Protein AF-A0A2D4MS78-F1 (afdb_monomer_lite)

InterPro domains:
  IPR019140 Mini-chromosome maintenance complex-binding protein [PF09739] (8-164)
  IPR019140 Mini-chromosome maintenance complex-binding protein [PTHR13489] (7-164)

Foldseek 3Di:
DVVVVVVVVVVVVVVVVVVVQLVVQCVLVVNPSVVSVLVVLQLPFDQPDDDPQFGPRHDDDDDPPDPLDPVSLVSVVVVVVVSFPAEDEDEPALCCLQPFFAAWEQDPVVRDIDHGPVPDDPPYHYHYHCSNYDDDDRDPSSVVNVVQVVCCVGRVDGDYHHPD

Sequence (164 aa):
MLSVLVVSSFMSELSPIRAELLGFLSHAFLGDSLAAEYVILHLISTVYARRDVLPLGKFTLNLSGCPRNSVFTEHVYRIIQQLVPASYRLQMTIENMNSLKFNPHKDYTANRLVSGILQLANSTSFVIDETLLEQGQLDTKGVHNVKALGHLITWQKVDYDFSY

Radius of gyration: 19.47 Å; chains: 1; bounding box: 50×43×52 Å

Structure (mmCIF, N/CA/C/O backbone):
data_AF-A0A2D4MS78-F1
#
_entry.id   AF-A0A2D4MS78-F1
#
loop_
_atom_site.group_PDB
_atom_site.id
_atom_site.type_symbol
_atom_site.label_atom_id
_atom_site.label_alt_id
_atom_site.label_comp_id
_atom_site.label_asym_id
_atom_site.label_entity_id
_atom_site.label_seq_id
_atom_site.pdbx_PDB_ins_code
_atom_site.Cartn_x
_atom_site.Cartn_y
_atom_site.Cartn_z
_atom_site.occupancy
_atom_site.B_iso_or_equiv
_atom_site.auth_seq_id
_atom_site.auth_comp_id
_atom_site.auth_asym_id
_atom_site.auth_atom_id
_atom_site.pdbx_PDB_model_num
ATOM 1 N N . MET A 1 1 ? -30.283 25.461 17.738 1.00 49.69 1 MET A N 1
ATOM 2 C CA . MET A 1 1 ? -30.806 24.556 18.789 1.00 49.69 1 MET A CA 1
ATOM 3 C C . MET A 1 1 ? -31.042 23.148 18.247 1.00 49.69 1 MET A C 1
ATOM 5 O O . MET A 1 1 ? -30.451 22.228 18.790 1.00 49.69 1 MET A O 1
ATOM 9 N N . LEU A 1 2 ? -31.774 22.977 17.132 1.00 53.16 2 LEU A N 1
ATOM 10 C CA . LEU A 1 2 ? -31.916 21.675 16.448 1.00 53.16 2 LEU A CA 1
ATOM 11 C C . LEU A 1 2 ? -30.565 21.047 16.036 1.00 53.16 2 LEU A C 1
ATOM 13 O O . LEU A 1 2 ? -30.352 19.862 16.243 1.00 53.16 2 LEU A O 1
ATOM 17 N N . SER A 1 3 ? -29.622 21.848 15.526 1.00 60.12 3 SER A N 1
ATOM 18 C CA . SER A 1 3 ? -28.287 21.376 15.119 1.00 60.12 3 SER A CA 1
ATOM 19 C C . SER A 1 3 ? -27.427 20.863 16.279 1.00 60.12 3 SER A C 1
ATOM 21 O O . SER A 1 3 ? -26.661 19.926 16.105 1.00 60.12 3 SER A O 1
ATOM 23 N N . VAL A 1 4 ? -27.566 21.449 17.471 1.00 63.03 4 VAL A N 1
ATOM 24 C CA . VAL A 1 4 ? -26.777 21.073 18.655 1.00 63.03 4 VAL A CA 1
ATOM 25 C C . VAL A 1 4 ? -27.285 19.758 19.243 1.00 63.03 4 VAL A C 1
ATOM 27 O O . VAL A 1 4 ? -26.481 18.910 19.613 1.00 63.03 4 VAL A O 1
ATOM 30 N N . LEU A 1 5 ? -28.608 19.557 19.263 1.00 66.19 5 LEU A N 1
ATOM 31 C CA . LEU A 1 5 ? -29.222 18.304 19.709 1.00 66.19 5 LEU A CA 1
ATOM 32 C C . LEU A 1 5 ? -28.854 17.134 18.786 1.00 66.19 5 LEU A C 1
ATOM 34 O O . LEU A 1 5 ? -28.441 16.090 19.283 1.00 66.19 5 LEU A O 1
ATOM 38 N N . VAL A 1 6 ? -28.898 17.338 17.465 1.00 68.19 6 VAL A N 1
ATOM 39 C CA . VAL A 1 6 ? -28.492 16.321 16.476 1.00 68.19 6 VAL A CA 1
ATOM 40 C C . VAL A 1 6 ? -27.006 15.974 16.596 1.00 68.19 6 VAL A C 1
ATOM 42 O O . VAL A 1 6 ? -26.646 14.802 16.594 1.00 68.19 6 VAL A O 1
ATOM 45 N N . VAL A 1 7 ? -26.130 16.971 16.762 1.00 71.50 7 VAL A N 1
ATOM 46 C CA . VAL A 1 7 ? -24.697 16.713 16.984 1.00 71.50 7 VAL A CA 1
ATOM 47 C C . VAL A 1 7 ? -24.477 15.974 18.305 1.00 71.50 7 VAL A C 1
ATOM 49 O O . VAL A 1 7 ? -23.674 15.051 18.350 1.00 71.50 7 VAL A O 1
ATOM 52 N N . SER A 1 8 ? -25.203 16.323 19.371 1.00 74.44 8 SER A N 1
ATOM 53 C CA . SER A 1 8 ? -25.061 15.651 20.668 1.00 74.44 8 SER A CA 1
ATOM 54 C C . SER A 1 8 ? -25.512 14.186 20.645 1.00 74.44 8 SER A C 1
ATOM 56 O O . SER A 1 8 ? -24.815 13.341 21.207 1.00 74.44 8 SER A O 1
ATOM 58 N N . SER A 1 9 ? -26.613 13.859 19.953 1.00 76.12 9 SER A N 1
ATOM 59 C CA . SER A 1 9 ? -27.066 12.469 19.822 1.00 76.12 9 SER A CA 1
ATOM 60 C C . SER A 1 9 ? -26.096 11.662 18.962 1.00 76.12 9 SER A C 1
ATOM 62 O O . SER A 1 9 ? -25.665 10.591 19.377 1.00 76.12 9 SER A O 1
ATOM 64 N N . PHE A 1 10 ? -25.642 12.222 17.837 1.00 78.81 10 PHE A N 1
ATOM 65 C CA . PHE A 1 10 ? -24.640 11.589 16.982 1.00 78.81 10 PHE A CA 1
ATOM 66 C C . PHE A 1 10 ? -23.335 11.315 17.740 1.00 78.81 10 PHE A C 1
ATOM 68 O O . PHE A 1 10 ? -22.812 10.207 17.700 1.00 78.81 10 PHE A O 1
ATOM 75 N N . MET A 1 11 ? -22.841 12.286 18.514 1.00 79.69 11 MET A N 1
ATOM 76 C CA . MET A 1 11 ? -21.628 12.119 19.325 1.00 79.69 11 MET A CA 1
ATOM 77 C C . MET A 1 11 ? -21.770 11.016 20.382 1.00 79.69 11 MET A C 1
ATOM 79 O O . MET A 1 11 ? -20.790 10.336 20.683 1.00 79.69 11 MET A O 1
ATOM 83 N N . SER A 1 12 ? -22.975 10.807 20.925 1.00 82.12 12 SER A N 1
ATOM 84 C CA . SER A 1 12 ? -23.236 9.714 21.870 1.00 82.12 12 SER A CA 1
ATOM 85 C C . SER A 1 12 ? -23.222 8.329 21.209 1.00 82.12 12 SER A C 1
ATOM 87 O O . SER A 1 12 ? -22.827 7.357 21.850 1.00 82.12 12 SER A O 1
ATOM 89 N N . GLU A 1 13 ? -23.560 8.246 19.919 1.00 86.12 13 GLU A N 1
ATOM 90 C CA . GLU A 1 13 ? -23.523 7.014 19.118 1.00 86.12 13 GLU A CA 1
ATOM 91 C C . GLU A 1 13 ? -22.111 6.685 18.604 1.00 86.12 13 GLU A C 1
ATOM 93 O O . GLU A 1 13 ? -21.791 5.524 18.354 1.00 86.12 13 GLU A O 1
ATOM 98 N N . LEU A 1 14 ? -21.215 7.673 18.500 1.00 87.25 14 LEU A N 1
ATOM 99 C CA . LEU A 1 14 ? -19.852 7.445 18.001 1.00 87.25 14 LEU A CA 1
ATOM 100 C C . LEU A 1 14 ? -19.040 6.486 18.876 1.00 87.25 14 LEU A C 1
ATOM 102 O O . LEU A 1 14 ? -18.271 5.681 18.354 1.00 87.25 14 LEU A O 1
ATOM 106 N N . SER A 1 15 ? -19.189 6.575 20.199 1.00 90.25 15 SER A N 1
ATOM 107 C CA . SER A 1 15 ? -18.460 5.714 21.137 1.00 90.25 15 SER A CA 1
ATOM 108 C C . SER A 1 15 ? -18.798 4.224 20.954 1.00 90.25 15 SER A C 1
ATOM 110 O O . SER A 1 15 ? -17.869 3.442 20.722 1.00 90.25 15 SER A O 1
ATOM 112 N N . PRO A 1 16 ? -20.082 3.802 20.974 1.00 93.19 16 PRO A N 1
ATOM 113 C CA . PRO A 1 16 ? -20.431 2.406 20.726 1.00 93.19 16 PRO A CA 1
ATOM 114 C C . PRO A 1 16 ? -20.084 1.949 19.304 1.00 93.19 16 PRO A C 1
ATOM 116 O O . PRO A 1 16 ? -19.552 0.853 19.163 1.00 93.19 16 PRO A O 1
ATOM 119 N N . ILE A 1 17 ? -20.267 2.785 18.272 1.00 93.12 17 ILE A N 1
ATOM 120 C CA . ILE A 1 17 ? -19.882 2.435 16.889 1.00 93.12 17 ILE A CA 1
ATOM 121 C C . ILE A 1 17 ? -18.375 2.182 16.788 1.00 93.12 17 ILE A C 1
ATOM 123 O O . ILE A 1 17 ? -17.932 1.198 16.193 1.00 93.12 17 ILE A O 1
ATOM 127 N N . ARG A 1 18 ? -17.559 3.052 17.396 1.00 93.69 18 ARG A N 1
ATOM 128 C CA . ARG A 1 18 ? -16.106 2.863 17.444 1.00 93.69 18 ARG A CA 1
ATOM 129 C C . ARG A 1 18 ? -15.747 1.569 18.168 1.00 93.69 18 ARG A C 1
ATOM 131 O O . ARG A 1 18 ? -14.858 0.859 17.708 1.00 93.69 18 ARG A O 1
ATOM 138 N N . ALA A 1 19 ? -16.399 1.280 19.294 1.00 95.88 19 ALA A N 1
ATOM 139 C CA . ALA A 1 19 ? -16.158 0.060 20.057 1.00 95.88 19 ALA A CA 1
ATOM 140 C C . ALA A 1 19 ? -16.524 -1.198 19.253 1.00 95.88 19 ALA A C 1
ATOM 142 O O . ALA A 1 19 ? -15.772 -2.169 19.273 1.00 95.88 19 ALA A O 1
ATOM 143 N N . GLU A 1 20 ? -17.624 -1.161 18.501 1.00 96.62 20 GLU A N 1
ATOM 144 C CA . GLU A 1 20 ? -18.056 -2.252 17.627 1.00 96.62 20 GLU A CA 1
ATOM 145 C C . GLU A 1 20 ? -17.070 -2.480 16.474 1.00 96.62 20 GLU A C 1
ATOM 147 O O . GLU A 1 20 ? -16.602 -3.604 16.283 1.00 96.62 20 GLU A O 1
ATOM 152 N N . LEU A 1 21 ? -16.669 -1.417 15.765 1.00 95.81 21 LEU A N 1
ATOM 153 C CA . LEU A 1 21 ? -15.669 -1.504 14.697 1.00 95.81 21 LEU A CA 1
ATOM 154 C C . LEU A 1 21 ? -14.327 -2.025 15.224 1.00 95.81 21 LEU A C 1
ATOM 156 O O . LEU A 1 21 ? -13.712 -2.893 14.606 1.00 95.81 21 LEU A O 1
ATOM 160 N N . LEU A 1 22 ? -13.878 -1.516 16.375 1.00 97.88 22 LEU A N 1
ATOM 161 C CA . LEU A 1 22 ? -12.647 -1.972 17.012 1.00 97.88 22 LEU A CA 1
ATOM 162 C C . LEU A 1 22 ? -12.747 -3.443 17.417 1.00 97.88 22 LEU A C 1
ATOM 164 O O . LEU A 1 22 ? -11.803 -4.187 17.177 1.00 97.88 22 LEU A O 1
ATOM 168 N N . GLY A 1 23 ? -13.872 -3.882 17.984 1.00 98.06 23 GLY A N 1
ATOM 169 C CA . GLY A 1 23 ? -14.104 -5.283 18.339 1.00 98.06 23 GLY A CA 1
ATOM 170 C C . GLY A 1 23 ? -14.087 -6.203 17.117 1.00 98.06 23 GLY A C 1
ATOM 171 O O . GLY A 1 23 ? -13.388 -7.218 17.122 1.00 98.06 23 GLY A O 1
ATOM 172 N N . PHE A 1 24 ? -14.785 -5.815 16.046 1.00 97.69 24 PHE A N 1
ATOM 173 C CA . PHE A 1 24 ? -14.793 -6.540 14.775 1.00 97.69 24 PHE A CA 1
ATOM 174 C C . PHE A 1 24 ? -13.382 -6.678 14.193 1.00 97.69 24 PHE A C 1
ATOM 176 O O . PHE A 1 24 ? -12.940 -7.787 13.886 1.00 97.69 24 PHE A O 1
ATOM 183 N N . LEU A 1 25 ? -12.646 -5.567 14.089 1.00 97.44 25 LEU A N 1
ATOM 184 C CA . LEU A 1 25 ? -11.285 -5.587 13.567 1.00 97.44 25 LEU A CA 1
ATOM 185 C C . LEU A 1 25 ? -10.349 -6.371 14.490 1.00 97.44 25 LEU A C 1
ATOM 187 O O . LEU A 1 25 ? -9.588 -7.189 13.994 1.00 97.44 25 LEU A O 1
ATOM 191 N N . SER A 1 26 ? -10.445 -6.224 15.813 1.00 97.69 26 SER A N 1
ATOM 192 C CA . SER A 1 26 ? -9.633 -7.008 16.760 1.00 97.69 26 SER A CA 1
ATOM 193 C C . SER A 1 26 ? -9.800 -8.504 16.514 1.00 97.69 26 SER A C 1
ATOM 195 O O . SER A 1 26 ? -8.816 -9.234 16.480 1.00 97.69 26 SER A O 1
ATOM 197 N N . HIS A 1 27 ? -11.030 -8.966 16.270 1.00 96.00 27 HIS A N 1
ATOM 198 C CA . HIS A 1 27 ? -11.280 -10.361 15.920 1.00 96.00 27 HIS A CA 1
ATOM 199 C C . HIS A 1 27 ? -10.637 -10.751 14.579 1.00 96.00 27 HIS A C 1
ATOM 201 O O . HIS A 1 27 ? -9.981 -11.789 14.493 1.00 96.00 27 HIS A O 1
ATOM 207 N N . ALA A 1 28 ? -10.760 -9.903 13.553 1.00 94.44 28 ALA A N 1
ATOM 208 C CA . ALA A 1 28 ? -10.118 -10.116 12.254 1.00 94.44 28 ALA A CA 1
ATOM 209 C C . ALA A 1 28 ? -8.579 -10.151 12.335 1.00 94.44 28 ALA A C 1
ATOM 211 O O . ALA A 1 28 ? -7.940 -10.893 11.591 1.00 94.44 28 ALA A O 1
ATOM 212 N N . PHE A 1 29 ? -7.991 -9.402 13.271 1.00 94.56 29 PHE A N 1
ATOM 213 C CA . PHE A 1 29 ? -6.562 -9.385 13.593 1.00 94.56 29 PHE A CA 1
ATOM 214 C C . PHE A 1 29 ? -6.192 -10.392 14.700 1.00 94.56 29 PHE A C 1
ATOM 216 O O . PHE A 1 29 ? -5.228 -10.195 15.433 1.00 94.56 29 PHE A O 1
ATOM 223 N N . LEU A 1 30 ? -6.937 -11.501 14.815 1.00 94.44 30 LEU A N 1
ATOM 224 C CA . LEU A 1 30 ? -6.640 -12.636 15.708 1.00 94.44 30 LEU A CA 1
ATOM 225 C C . LEU A 1 30 ? -6.570 -12.275 17.203 1.00 94.44 30 LEU A C 1
ATOM 227 O O . LEU A 1 30 ? -5.846 -12.901 17.974 1.00 94.44 30 LEU A O 1
ATOM 231 N N . GLY A 1 31 ? -7.347 -11.279 17.620 1.00 95.81 31 GLY A N 1
ATOM 232 C CA . GLY A 1 31 ? -7.396 -10.769 18.989 1.00 95.81 31 GLY A CA 1
ATOM 233 C C . GLY A 1 31 ? -6.464 -9.585 19.256 1.00 95.81 31 GLY A C 1
ATOM 234 O O . GLY A 1 31 ? -6.483 -9.061 20.368 1.00 95.81 31 GLY A O 1
ATOM 235 N N . ASP A 1 32 ? -5.681 -9.133 18.271 1.00 96.31 32 ASP A N 1
ATOM 236 C CA . ASP A 1 32 ? -4.807 -7.970 18.425 1.00 96.31 32 ASP A CA 1
ATOM 237 C C . ASP A 1 32 ? -5.598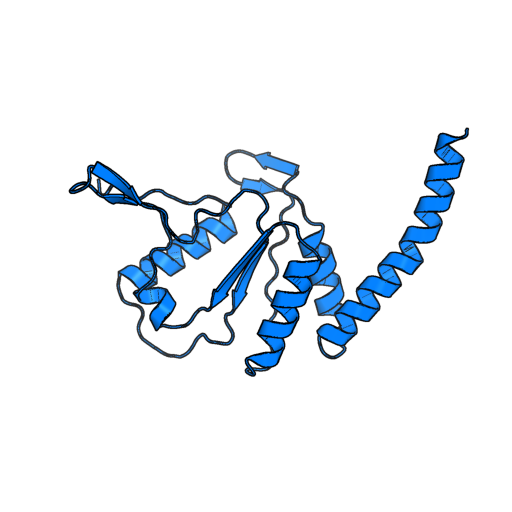 -6.657 18.298 1.00 96.31 32 ASP A C 1
ATOM 239 O O . ASP A 1 32 ? -5.823 -6.116 17.209 1.00 96.31 32 ASP A O 1
ATOM 243 N N . SER A 1 33 ? -6.025 -6.129 19.446 1.00 97.31 33 SER A N 1
ATOM 244 C CA . SER A 1 33 ? -6.745 -4.857 19.510 1.00 97.31 33 SER A CA 1
ATOM 245 C C . SER A 1 33 ? -5.874 -3.645 19.191 1.00 97.31 33 SER A C 1
ATOM 247 O O . SER A 1 33 ? -6.397 -2.626 18.743 1.00 97.31 33 SER A O 1
ATOM 249 N N . LEU A 1 34 ? -4.557 -3.734 19.403 1.00 97.56 34 LEU A N 1
ATOM 250 C CA . LEU A 1 34 ? -3.639 -2.633 19.125 1.00 97.56 34 LEU A CA 1
ATOM 251 C C . LEU A 1 34 ? -3.453 -2.468 17.614 1.00 97.56 34 LEU A C 1
ATOM 253 O O . LEU A 1 34 ? -3.567 -1.357 17.093 1.00 97.56 34 LEU A O 1
ATOM 257 N N . ALA A 1 35 ? -3.229 -3.573 16.898 1.00 97.12 35 ALA A N 1
ATOM 258 C CA . ALA A 1 35 ? -3.183 -3.577 15.440 1.00 97.12 35 ALA A CA 1
ATOM 259 C C . ALA A 1 35 ? -4.499 -3.053 14.847 1.00 97.12 35 ALA A C 1
ATOM 261 O O . ALA A 1 35 ? -4.479 -2.179 13.979 1.00 97.12 35 ALA A O 1
ATOM 262 N N . ALA A 1 36 ? -5.639 -3.524 15.363 1.00 97.81 36 ALA A N 1
ATOM 263 C CA . ALA A 1 36 ? -6.958 -3.065 14.940 1.00 97.81 36 ALA A CA 1
ATOM 264 C C . ALA A 1 36 ? -7.148 -1.549 15.129 1.00 97.81 36 ALA A C 1
ATOM 266 O O . ALA A 1 36 ? -7.627 -0.869 14.220 1.00 97.81 36 ALA A O 1
ATOM 267 N N . GLU A 1 37 ? -6.732 -0.995 16.270 1.00 97.75 37 GLU A N 1
ATOM 268 C CA . GLU A 1 37 ? -6.810 0.443 16.530 1.00 97.75 37 GLU A CA 1
ATOM 269 C C . GLU A 1 37 ? -5.944 1.250 15.553 1.00 97.75 37 GLU A C 1
ATOM 271 O O . GLU A 1 37 ? -6.421 2.225 14.967 1.00 97.75 37 GLU A O 1
ATOM 276 N N . TYR A 1 38 ? -4.709 0.814 15.291 1.00 98.19 38 TYR A N 1
ATOM 277 C CA . TYR A 1 38 ? -3.851 1.470 14.304 1.00 98.19 38 TYR A CA 1
ATOM 278 C C . TYR A 1 38 ? -4.390 1.371 12.876 1.00 98.19 38 TYR A C 1
ATOM 280 O O . TYR A 1 38 ? -4.226 2.318 12.103 1.00 98.19 38 TYR A O 1
ATOM 288 N N . VAL A 1 39 ? -5.067 0.278 12.520 1.00 97.38 39 VAL A N 1
ATOM 289 C CA . VAL A 1 39 ? -5.748 0.150 11.224 1.00 97.38 39 VAL A CA 1
ATOM 290 C C . VAL A 1 39 ? -6.881 1.165 11.111 1.00 97.38 39 VAL A C 1
ATOM 292 O O . VAL A 1 39 ? -6.979 1.837 10.088 1.00 97.38 39 VAL A O 1
ATOM 295 N N . ILE A 1 40 ? -7.688 1.359 12.158 1.00 96.94 40 ILE A N 1
ATOM 296 C CA . ILE A 1 40 ? -8.716 2.414 12.161 1.00 96.94 40 ILE A CA 1
ATOM 297 C C . ILE A 1 40 ? -8.064 3.785 11.965 1.00 96.94 40 ILE A C 1
ATOM 299 O O . ILE A 1 40 ? -8.504 4.548 11.106 1.00 96.94 40 ILE A O 1
ATOM 303 N N . LEU A 1 41 ? -6.992 4.084 12.709 1.00 97.06 41 LEU A N 1
ATOM 304 C CA . LEU A 1 41 ? -6.255 5.344 12.576 1.00 97.06 41 LEU A CA 1
ATOM 305 C C . LEU A 1 41 ? -5.695 5.540 11.160 1.00 97.06 41 LEU A C 1
ATOM 307 O O . LEU A 1 41 ? -5.759 6.647 10.632 1.00 97.06 41 LEU A O 1
ATOM 311 N N . HIS A 1 42 ? -5.201 4.477 10.522 1.00 96.81 42 HIS A N 1
ATOM 312 C CA . HIS A 1 42 ? -4.768 4.496 9.125 1.00 96.81 42 HIS A CA 1
ATOM 313 C C . HIS A 1 42 ? -5.918 4.833 8.174 1.00 96.81 42 HIS A C 1
ATOM 315 O O . HIS A 1 42 ? -5.777 5.748 7.361 1.00 96.81 42 HIS A O 1
ATOM 321 N N . LEU A 1 43 ? -7.055 4.147 8.310 1.00 95.56 43 LEU A N 1
ATOM 322 C CA . LEU A 1 43 ? -8.220 4.301 7.435 1.00 95.56 43 LEU A CA 1
ATOM 323 C C . LEU A 1 43 ? -8.840 5.702 7.502 1.00 95.56 43 LEU A C 1
ATOM 325 O O . LEU A 1 43 ? -9.309 6.204 6.484 1.00 95.56 43 LEU A O 1
ATOM 329 N N . ILE A 1 44 ? -8.827 6.342 8.675 1.00 94.00 44 ILE A N 1
ATOM 330 C CA . ILE A 1 44 ? -9.345 7.711 8.841 1.00 94.00 44 ILE A CA 1
ATOM 331 C C . ILE A 1 44 ? -8.282 8.791 8.601 1.00 94.00 44 ILE A C 1
ATOM 333 O O . ILE A 1 44 ? -8.613 9.977 8.513 1.00 94.00 44 ILE A O 1
ATOM 337 N N . SER A 1 45 ? -7.000 8.417 8.518 1.00 94.75 45 SER A N 1
ATOM 338 C CA . SER A 1 45 ? -5.929 9.381 8.270 1.00 94.75 45 SER A CA 1
ATOM 339 C C . SER A 1 45 ? -6.110 10.049 6.911 1.00 94.75 45 SER A C 1
ATOM 341 O O . SER A 1 45 ? -6.489 9.424 5.923 1.00 94.75 45 SER A O 1
ATOM 343 N N . THR A 1 46 ? -5.852 11.352 6.850 1.00 92.00 46 THR A N 1
ATOM 344 C CA . THR A 1 46 ? -6.047 12.139 5.632 1.00 92.00 46 THR A CA 1
ATOM 345 C C . THR A 1 46 ? -4.908 13.128 5.480 1.00 92.00 46 THR A C 1
ATOM 347 O O . THR A 1 46 ? -4.520 13.810 6.430 1.00 92.00 46 THR A O 1
ATOM 350 N N . VAL A 1 47 ? -4.393 13.254 4.256 1.00 91.75 47 VAL A N 1
ATOM 351 C CA . VAL A 1 47 ? -3.439 14.314 3.928 1.00 91.75 47 VAL A CA 1
ATOM 352 C C . VAL A 1 47 ? -4.183 15.637 3.808 1.00 91.75 47 VAL A C 1
ATOM 354 O O . VAL A 1 47 ? -4.748 15.941 2.761 1.00 91.75 47 VAL A O 1
ATOM 357 N N . TYR A 1 48 ? -4.194 16.418 4.886 1.00 91.19 48 TYR A N 1
ATOM 358 C CA . TYR A 1 48 ? -4.913 17.695 4.941 1.00 91.19 48 TYR A CA 1
ATOM 359 C C . TYR A 1 48 ? -4.086 18.869 4.402 1.00 91.19 48 TYR A C 1
ATOM 361 O O . TYR A 1 48 ? -4.637 19.918 4.077 1.00 91.19 48 TYR A O 1
ATOM 369 N N . ALA A 1 49 ? -2.762 18.718 4.308 1.00 92.25 49 ALA A N 1
ATOM 370 C CA . ALA A 1 49 ? -1.877 19.742 3.769 1.00 92.25 49 ALA A CA 1
ATOM 371 C C . ALA A 1 49 ? -0.635 19.129 3.117 1.00 92.25 49 ALA A C 1
ATOM 373 O O . ALA A 1 49 ? -0.178 18.042 3.478 1.00 92.25 49 ALA A O 1
ATOM 374 N N . ARG A 1 50 ? -0.051 19.872 2.177 1.00 92.56 50 ARG A N 1
ATOM 375 C CA . ARG A 1 50 ? 1.276 19.602 1.619 1.00 92.56 50 ARG A CA 1
ATOM 376 C C . ARG A 1 50 ? 2.110 20.867 1.767 1.00 92.56 50 ARG A C 1
ATOM 378 O O . ARG A 1 50 ? 1.712 21.914 1.265 1.00 92.56 50 ARG A O 1
ATOM 385 N N . ARG A 1 51 ? 3.223 20.783 2.498 1.00 88.06 51 ARG A N 1
ATOM 386 C CA . ARG A 1 51 ? 4.218 21.865 2.577 1.00 88.06 51 ARG A CA 1
ATOM 387 C C . ARG A 1 51 ? 5.386 21.477 1.685 1.00 88.06 51 ARG A C 1
ATOM 389 O O . ARG A 1 51 ? 5.966 20.410 1.878 1.00 88.06 51 ARG A O 1
ATOM 396 N N . ASP A 1 52 ? 5.645 22.298 0.675 1.0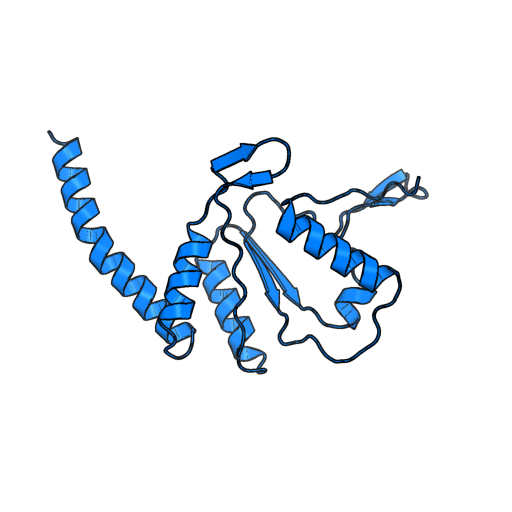0 85.31 52 ASP A N 1
ATOM 397 C CA . ASP A 1 52 ? 6.507 21.977 -0.463 1.00 85.31 52 ASP A CA 1
ATOM 398 C C . ASP A 1 52 ? 6.083 20.662 -1.139 1.00 85.31 52 ASP A C 1
ATOM 400 O O . ASP A 1 52 ? 5.108 20.611 -1.891 1.00 85.31 52 ASP A O 1
ATOM 404 N N . VAL A 1 53 ? 6.783 19.571 -0.834 1.00 82.94 53 VAL A N 1
ATOM 405 C CA . VAL A 1 53 ? 6.518 18.224 -1.354 1.00 82.94 53 VAL A CA 1
ATOM 406 C C . VAL A 1 53 ? 6.120 17.219 -0.273 1.00 82.94 53 VAL A C 1
ATOM 408 O O . VAL A 1 53 ? 5.732 16.101 -0.610 1.00 82.94 53 VAL A O 1
ATOM 411 N N . LEU A 1 54 ? 6.166 17.597 1.007 1.00 87.81 54 LEU A N 1
ATOM 412 C CA . LEU A 1 54 ? 5.908 16.693 2.124 1.00 87.81 54 LEU A CA 1
ATOM 413 C C . LEU A 1 54 ? 4.398 16.598 2.429 1.00 87.81 54 LEU A C 1
ATOM 415 O O . LEU A 1 54 ? 3.786 17.615 2.777 1.00 87.81 54 LEU A O 1
ATOM 419 N N . PRO A 1 55 ? 3.777 15.404 2.339 1.00 91.88 55 PRO A N 1
ATOM 420 C CA . PRO A 1 55 ? 2.395 15.203 2.773 1.00 91.88 55 PRO A CA 1
ATOM 421 C C . PRO A 1 55 ? 2.276 15.192 4.303 1.00 91.88 55 PRO A C 1
ATOM 423 O O . PRO A 1 55 ? 2.928 14.390 4.972 1.00 91.88 55 PRO A O 1
ATOM 426 N N . LEU A 1 56 ? 1.397 16.037 4.849 1.00 92.31 56 LEU A N 1
ATOM 427 C CA . LEU A 1 56 ? 1.083 16.114 6.279 1.00 92.31 56 LEU A CA 1
ATOM 428 C C . LEU A 1 56 ? -0.263 15.449 6.574 1.00 92.31 56 LEU A C 1
ATOM 430 O O . LEU A 1 56 ? -1.238 15.703 5.872 1.00 92.31 56 LEU A O 1
ATOM 434 N N . GLY A 1 57 ? -0.320 14.630 7.626 1.00 91.44 57 GLY A N 1
ATOM 435 C CA . GLY A 1 57 ? -1.544 13.948 8.071 1.00 91.44 57 GLY A CA 1
ATOM 436 C C . GLY A 1 57 ? -1.732 12.523 7.543 1.00 91.44 57 GLY A C 1
ATOM 437 O O . GLY A 1 57 ? -2.660 11.843 7.972 1.00 91.44 57 GLY A O 1
ATOM 438 N N . LYS A 1 58 ? -0.839 12.032 6.670 1.00 91.19 58 LYS A N 1
ATOM 439 C CA . LYS A 1 58 ? -0.797 10.597 6.347 1.00 91.19 58 LYS A CA 1
ATOM 440 C C . LYS A 1 58 ? -0.358 9.793 7.572 1.00 91.19 58 LYS A C 1
ATOM 442 O O . LYS A 1 58 ? 0.557 10.205 8.285 1.00 91.19 58 LYS A O 1
ATOM 447 N N . PHE A 1 59 ? -0.942 8.618 7.748 1.00 95.12 59 PHE A N 1
ATOM 448 C CA . PHE A 1 59 ? -0.492 7.640 8.728 1.00 95.12 59 PHE A CA 1
ATOM 449 C C . PHE A 1 59 ? -0.201 6.323 8.010 1.00 95.12 59 PHE A C 1
ATOM 451 O O . PHE A 1 59 ? -1.096 5.510 7.837 1.00 95.12 59 PHE A O 1
ATOM 458 N N . THR A 1 60 ? 1.022 6.122 7.514 1.00 94.50 60 THR A N 1
ATOM 459 C CA . THR A 1 60 ? 1.402 4.838 6.899 1.00 94.50 60 THR A CA 1
ATOM 460 C C . THR A 1 60 ? 1.613 3.798 7.995 1.00 94.50 60 THR A C 1
ATOM 462 O O . THR A 1 60 ? 2.365 4.051 8.934 1.00 94.50 60 THR A O 1
ATOM 465 N N . LEU A 1 61 ? 0.978 2.635 7.861 1.00 96.31 61 LEU A N 1
ATOM 466 C CA . LEU A 1 61 ? 1.028 1.554 8.841 1.00 96.31 61 LEU A CA 1
ATOM 467 C C . LEU A 1 61 ? 1.757 0.339 8.261 1.00 96.31 61 LEU A C 1
ATOM 469 O O . LEU A 1 61 ? 1.473 -0.063 7.137 1.00 96.31 61 LEU A O 1
ATOM 473 N N . ASN A 1 62 ? 2.659 -0.250 9.046 1.00 95.88 62 ASN A N 1
ATOM 474 C CA . ASN A 1 62 ? 3.245 -1.559 8.774 1.00 95.88 62 ASN A CA 1
ATOM 475 C C . ASN A 1 62 ? 2.830 -2.532 9.887 1.00 95.88 62 ASN A C 1
ATOM 477 O O . ASN A 1 62 ? 3.044 -2.234 11.063 1.00 95.88 62 ASN A O 1
ATOM 481 N N . LEU A 1 63 ? 2.247 -3.672 9.514 1.00 94.81 63 LEU A N 1
ATOM 482 C CA . LEU A 1 63 ? 1.842 -4.736 10.432 1.00 94.81 63 LEU A CA 1
ATOM 483 C C . LEU A 1 63 ? 2.805 -5.917 10.289 1.00 94.81 63 LEU A C 1
ATOM 485 O O . LEU A 1 63 ? 2.822 -6.608 9.271 1.00 94.81 63 LEU A O 1
ATOM 489 N N . SER A 1 64 ? 3.606 -6.157 11.323 1.00 93.69 64 SER A N 1
ATOM 490 C CA . SER A 1 64 ? 4.591 -7.238 11.362 1.00 93.69 64 SER A CA 1
ATOM 491 C C . SER A 1 64 ? 4.126 -8.394 12.251 1.00 93.69 64 SER A C 1
ATOM 493 O O . SER A 1 64 ? 3.163 -8.278 13.001 1.00 93.69 64 SER A O 1
ATOM 495 N N . GLY A 1 65 ? 4.784 -9.552 12.133 1.00 91.31 65 GLY A N 1
ATOM 496 C CA . GLY A 1 65 ? 4.390 -10.757 12.877 1.00 91.31 65 GLY A CA 1
ATOM 497 C C . GLY A 1 65 ? 3.127 -11.444 12.344 1.00 91.31 65 GLY A C 1
ATOM 498 O O . GLY A 1 65 ? 2.619 -12.361 12.985 1.00 91.31 65 GLY A O 1
ATOM 499 N N . CYS A 1 66 ? 2.637 -11.038 11.168 1.00 91.88 66 CYS A N 1
ATOM 500 C CA . CYS A 1 66 ? 1.488 -11.660 10.522 1.00 91.88 66 CYS A CA 1
ATOM 501 C C . CYS A 1 66 ? 1.747 -13.156 10.245 1.00 91.88 66 CYS A C 1
ATOM 503 O O . CYS A 1 66 ? 2.850 -13.518 9.813 1.00 91.88 66 CYS A O 1
ATOM 505 N N . PRO A 1 67 ? 0.747 -14.037 10.435 1.00 89.44 67 PRO A N 1
ATOM 506 C CA . PRO A 1 67 ? 0.853 -15.429 10.020 1.00 89.44 67 PRO A CA 1
ATOM 507 C C . PRO A 1 67 ? 1.200 -15.522 8.533 1.00 89.44 67 PRO A C 1
ATOM 509 O O . PRO A 1 67 ? 0.556 -14.890 7.703 1.00 89.44 67 PRO A O 1
ATOM 512 N N . ARG A 1 68 ? 2.173 -16.366 8.176 1.00 80.25 68 ARG A N 1
ATOM 513 C CA . ARG A 1 68 ? 2.591 -16.585 6.776 1.00 80.25 68 ARG A CA 1
ATOM 514 C C . ARG A 1 68 ? 1.585 -17.396 5.945 1.00 80.25 68 ARG A C 1
ATOM 516 O O . ARG A 1 68 ? 1.945 -17.968 4.923 1.00 80.25 68 ARG A O 1
ATOM 523 N N . ASN A 1 69 ? 0.341 -17.516 6.402 1.00 74.50 69 ASN A N 1
ATOM 524 C CA . ASN A 1 69 ? -0.697 -18.185 5.634 1.00 74.50 69 ASN A CA 1
ATOM 525 C C . ASN A 1 69 ? -1.373 -17.169 4.700 1.00 74.50 69 ASN A C 1
ATOM 527 O O . ASN A 1 69 ? -1.660 -16.038 5.083 1.00 74.50 69 ASN A O 1
ATOM 531 N N . SER A 1 70 ? -1.649 -17.579 3.462 1.00 72.75 70 SER A N 1
ATOM 532 C CA . SER A 1 70 ? -2.298 -16.712 2.466 1.00 72.75 70 SER A CA 1
ATOM 533 C C . SER A 1 70 ? -3.727 -16.318 2.856 1.00 72.75 70 SER A C 1
ATOM 535 O O . SER A 1 70 ? -4.266 -15.334 2.357 1.00 72.75 70 SER A O 1
ATOM 537 N N . VAL A 1 71 ? -4.352 -17.081 3.757 1.00 90.38 71 VAL A N 1
ATOM 538 C CA . VAL A 1 71 ? -5.737 -16.865 4.187 1.00 90.38 71 VAL A CA 1
ATOM 539 C C . VAL A 1 71 ? -5.868 -15.593 5.020 1.00 90.38 71 VAL A C 1
ATOM 541 O O . VAL A 1 71 ? -6.817 -14.840 4.814 1.00 90.38 71 VAL A O 1
ATOM 544 N N . PHE A 1 72 ? -4.928 -15.326 5.933 1.00 92.12 72 PHE A N 1
ATOM 545 C CA . PHE A 1 72 ? -4.990 -14.148 6.794 1.00 92.12 72 PHE A CA 1
ATOM 546 C C . PHE A 1 72 ? -4.868 -12.848 5.989 1.00 92.12 72 PHE A C 1
ATOM 548 O O . PHE A 1 72 ? -5.730 -11.977 6.102 1.00 92.12 72 PHE A O 1
ATOM 555 N N . THR A 1 73 ? -3.852 -12.727 5.128 1.00 93.19 73 THR A N 1
ATOM 556 C CA . THR A 1 73 ? -3.635 -11.495 4.348 1.00 93.19 73 THR A CA 1
ATOM 557 C C . THR A 1 73 ? -4.743 -11.254 3.320 1.00 93.19 73 THR A C 1
ATOM 559 O O . THR A 1 73 ? -5.135 -10.110 3.083 1.00 93.19 73 THR A O 1
ATOM 562 N N . GLU A 1 74 ? -5.323 -12.318 2.757 1.00 94.38 74 GLU A N 1
ATOM 563 C CA . GLU A 1 74 ? -6.524 -12.243 1.921 1.00 94.38 74 GLU A CA 1
ATOM 564 C C . GLU A 1 74 ? -7.746 -11.761 2.705 1.00 94.38 74 GLU A C 1
ATOM 566 O O . GLU A 1 74 ? -8.465 -10.880 2.233 1.00 94.38 74 GLU A O 1
ATOM 571 N N . HIS A 1 75 ? -7.970 -12.292 3.907 1.00 94.44 75 HIS A N 1
ATOM 572 C CA . HIS A 1 75 ? -9.085 -11.883 4.754 1.00 94.44 75 HIS A CA 1
ATOM 573 C C . HIS A 1 75 ? -8.987 -10.401 5.142 1.00 94.44 75 HIS A C 1
ATOM 575 O O . HIS A 1 75 ? -9.951 -9.653 4.974 1.00 94.44 75 HIS A O 1
ATOM 581 N N . VAL A 1 76 ? -7.805 -9.956 5.580 1.00 94.25 76 VAL A N 1
ATOM 582 C CA . VAL A 1 76 ? -7.545 -8.548 5.914 1.00 94.25 76 VAL A CA 1
ATOM 583 C C . VAL A 1 76 ? -7.777 -7.646 4.701 1.00 94.25 76 VAL A C 1
ATOM 585 O O . VAL A 1 76 ? -8.466 -6.631 4.815 1.00 94.25 76 VAL A O 1
ATOM 588 N N . TYR A 1 77 ? -7.269 -8.019 3.522 1.00 96.56 77 TYR A N 1
ATOM 589 C CA . TYR A 1 77 ? -7.466 -7.217 2.314 1.00 96.56 77 TYR A CA 1
ATOM 590 C C . TYR A 1 77 ? -8.946 -7.097 1.924 1.00 96.56 77 TYR A C 1
ATOM 592 O O . TYR A 1 77 ? -9.402 -6.004 1.588 1.00 96.56 77 TYR A O 1
ATOM 600 N N . ARG A 1 78 ? -9.722 -8.183 2.039 1.00 97.44 78 ARG A N 1
ATOM 601 C CA . ARG A 1 78 ? -11.171 -8.155 1.783 1.00 97.44 78 ARG A CA 1
ATOM 602 C C . ARG A 1 78 ? -11.917 -7.243 2.744 1.00 97.44 78 ARG A C 1
ATOM 604 O O . ARG A 1 78 ? -12.815 -6.531 2.310 1.00 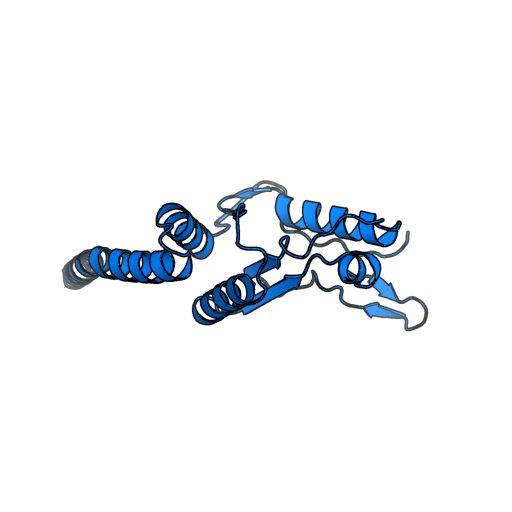97.44 78 ARG A O 1
ATOM 611 N N . ILE A 1 79 ? -11.547 -7.237 4.024 1.00 96.69 79 ILE A N 1
ATOM 612 C CA . ILE A 1 79 ? -12.129 -6.299 4.992 1.00 96.69 79 ILE A CA 1
ATOM 613 C C . ILE A 1 79 ? -11.840 -4.861 4.564 1.00 96.69 79 ILE A C 1
ATOM 615 O O . ILE A 1 79 ? -12.764 -4.056 4.488 1.00 96.69 79 ILE A O 1
ATOM 619 N N . ILE A 1 80 ? -10.588 -4.546 4.217 1.00 97.00 80 ILE A N 1
ATOM 620 C CA . ILE A 1 80 ? -10.218 -3.206 3.743 1.00 97.00 80 ILE A CA 1
ATOM 621 C C . ILE A 1 80 ? -11.057 -2.826 2.518 1.00 97.00 80 ILE A C 1
ATOM 623 O O . ILE A 1 80 ? -11.627 -1.741 2.500 1.00 97.00 80 ILE A O 1
ATOM 627 N N . GLN A 1 81 ? -11.218 -3.728 1.544 1.00 97.56 81 GLN A N 1
ATOM 628 C CA . GLN A 1 81 ? -12.059 -3.510 0.359 1.00 97.56 81 GLN A CA 1
ATOM 629 C C . GLN A 1 81 ? -13.515 -3.150 0.680 1.00 97.56 81 GLN A C 1
ATOM 631 O O . GLN A 1 81 ? -14.124 -2.415 -0.090 1.00 97.56 81 GLN A O 1
ATOM 636 N N . GLN A 1 82 ? -14.079 -3.654 1.780 1.00 96.69 82 GLN A N 1
ATOM 637 C CA . GLN A 1 82 ? -15.438 -3.295 2.205 1.00 96.69 82 GLN A CA 1
ATOM 638 C C . GLN A 1 82 ? -15.497 -1.935 2.914 1.00 96.69 82 GLN A C 1
ATOM 640 O O . GLN A 1 82 ? -16.550 -1.305 2.943 1.00 96.69 82 GLN A O 1
ATOM 645 N N . LEU A 1 83 ? -14.382 -1.483 3.494 1.00 95.69 83 LEU A N 1
ATOM 646 C CA . LEU A 1 83 ? -14.308 -0.247 4.275 1.00 95.69 83 LEU A CA 1
ATOM 647 C C . LEU A 1 83 ? -13.900 0.974 3.444 1.00 95.69 83 LEU A C 1
ATOM 649 O O . LEU A 1 83 ? -14.167 2.101 3.860 1.00 95.69 83 LEU A O 1
ATOM 653 N N . VAL A 1 84 ? -13.248 0.780 2.293 1.00 96.50 84 VAL A N 1
ATOM 654 C CA . VAL A 1 84 ? -12.742 1.878 1.456 1.00 96.50 84 VAL A CA 1
ATOM 655 C C . VAL A 1 84 ? -13.336 1.856 0.046 1.00 96.50 84 VAL A C 1
ATOM 657 O O . VAL A 1 84 ? -13.586 0.786 -0.502 1.00 96.50 84 VAL A O 1
ATOM 660 N N . PRO A 1 85 ? -13.505 3.023 -0.604 1.00 95.94 85 PRO A N 1
ATOM 661 C CA . PRO A 1 85 ? -14.092 3.093 -1.945 1.00 95.94 85 PRO A CA 1
ATOM 662 C C . PRO A 1 85 ? -13.195 2.505 -3.044 1.00 95.94 85 PRO A C 1
ATOM 664 O O . PRO A 1 85 ? -13.690 2.058 -4.075 1.00 95.94 85 PRO A O 1
ATOM 667 N N . ALA A 1 86 ? -11.875 2.530 -2.851 1.00 97.25 86 ALA A N 1
ATOM 668 C CA . ALA A 1 86 ? -10.905 1.981 -3.786 1.00 97.25 86 ALA A CA 1
ATOM 669 C C . ALA A 1 86 ? -9.715 1.412 -3.018 1.00 97.25 86 ALA A C 1
ATOM 671 O O . ALA A 1 86 ? -9.175 2.056 -2.114 1.00 97.25 86 ALA A O 1
ATOM 672 N N . SER A 1 87 ? -9.273 0.219 -3.401 1.00 97.62 87 SER A N 1
ATOM 673 C CA . SER A 1 87 ? -8.052 -0.374 -2.870 1.00 97.62 87 SER A CA 1
ATOM 674 C C . SER A 1 87 ? -7.323 -1.179 -3.933 1.00 97.62 87 SER A C 1
ATOM 676 O O . SER A 1 87 ? -7.923 -1.655 -4.896 1.00 97.62 87 SER A O 1
ATOM 678 N N . TYR A 1 88 ? -6.024 -1.357 -3.736 1.00 97.50 88 TYR A N 1
ATOM 679 C CA . TYR A 1 88 ? -5.185 -2.179 -4.595 1.00 97.50 88 TYR A CA 1
ATOM 680 C C . TYR A 1 88 ? -4.189 -2.948 -3.730 1.00 97.50 88 TYR A C 1
ATOM 682 O O . TYR A 1 88 ? -3.537 -2.348 -2.874 1.00 97.50 88 TYR A O 1
ATOM 690 N N . ARG A 1 89 ? -4.066 -4.261 -3.955 1.00 97.00 89 ARG A N 1
ATOM 691 C CA . ARG A 1 89 ? -3.088 -5.107 -3.263 1.00 97.00 89 ARG A CA 1
ATOM 692 C C . ARG A 1 89 ? -1.903 -5.431 -4.161 1.00 97.00 89 ARG A C 1
ATOM 694 O O . ARG A 1 89 ? -2.074 -6.019 -5.225 1.00 97.00 89 ARG A O 1
ATOM 701 N N . LEU A 1 90 ? -0.701 -5.127 -3.684 1.00 97.19 90 LEU A N 1
ATOM 702 C CA . LEU A 1 90 ? 0.556 -5.591 -4.259 1.00 97.19 90 LEU A CA 1
ATOM 703 C C . LEU A 1 90 ? 1.128 -6.721 -3.401 1.00 97.19 90 LEU A C 1
ATOM 705 O O . LEU A 1 90 ? 1.445 -6.513 -2.237 1.00 97.19 90 LEU A O 1
ATOM 709 N N . GLN A 1 91 ? 1.309 -7.899 -3.989 1.00 95.50 91 GLN A N 1
ATOM 710 C CA . GLN A 1 91 ? 2.048 -8.997 -3.365 1.00 95.50 91 GLN A CA 1
ATOM 711 C C . GLN A 1 91 ? 3.541 -8.854 -3.662 1.00 95.50 91 GLN A C 1
ATOM 713 O O . GLN A 1 91 ? 3.925 -8.855 -4.834 1.00 95.50 91 GLN A O 1
ATOM 718 N N . MET A 1 92 ? 4.383 -8.755 -2.631 1.00 94.56 92 MET A N 1
ATOM 719 C CA . MET A 1 92 ? 5.828 -8.537 -2.784 1.00 94.56 92 MET A CA 1
ATOM 720 C C . MET A 1 92 ? 6.616 -9.835 -3.018 1.00 94.56 92 MET A C 1
ATOM 722 O O . MET A 1 92 ? 7.614 -10.097 -2.356 1.00 94.56 92 MET A O 1
ATOM 726 N N . THR A 1 93 ? 6.197 -10.650 -3.986 1.00 95.44 93 THR A N 1
ATOM 727 C CA . THR A 1 93 ? 7.006 -11.791 -4.443 1.00 95.44 93 THR A CA 1
ATOM 728 C C . THR A 1 93 ? 8.194 -11.301 -5.272 1.00 95.44 93 THR A C 1
ATOM 730 O O . THR A 1 93 ? 8.098 -10.286 -5.964 1.00 95.44 93 THR A O 1
ATOM 733 N N . ILE A 1 94 ? 9.305 -12.044 -5.279 1.00 96.62 94 ILE A N 1
ATOM 734 C CA . ILE A 1 94 ? 10.468 -11.717 -6.128 1.00 96.62 94 ILE A CA 1
ATOM 735 C C . ILE A 1 94 ? 10.068 -11.617 -7.608 1.00 96.62 94 ILE A C 1
ATOM 737 O O . ILE A 1 94 ? 10.504 -10.705 -8.311 1.00 96.62 94 ILE A O 1
ATOM 741 N N . GLU A 1 95 ? 9.181 -12.505 -8.065 1.00 96.31 95 GLU A N 1
ATOM 742 C CA . GLU A 1 95 ? 8.631 -12.465 -9.420 1.00 96.31 95 GLU A CA 1
ATOM 743 C C . GLU A 1 95 ? 7.910 -11.145 -9.703 1.00 96.31 95 GLU A C 1
ATOM 745 O O . GLU A 1 95 ? 8.230 -10.486 -10.691 1.00 96.31 95 GLU A O 1
ATOM 750 N N . ASN A 1 96 ? 6.981 -10.710 -8.845 1.00 96.88 96 ASN A N 1
ATOM 751 C CA . ASN A 1 96 ? 6.255 -9.454 -9.046 1.00 96.88 96 ASN A CA 1
ATOM 752 C C . ASN A 1 96 ? 7.197 -8.252 -9.021 1.00 96.88 96 ASN A C 1
ATOM 754 O O . ASN A 1 96 ? 7.068 -7.347 -9.848 1.00 96.88 96 ASN A O 1
ATOM 758 N N . MET A 1 97 ? 8.168 -8.255 -8.106 1.00 96.38 97 MET A N 1
ATOM 759 C CA . MET A 1 97 ? 9.126 -7.163 -7.988 1.00 96.38 97 MET A CA 1
ATOM 760 C C . MET A 1 97 ? 9.998 -7.029 -9.242 1.00 96.38 97 MET A C 1
ATOM 762 O O . MET A 1 97 ? 10.242 -5.904 -9.667 1.00 96.38 97 MET A O 1
ATOM 766 N N . ASN A 1 98 ? 10.406 -8.126 -9.883 1.00 96.62 98 ASN A N 1
ATOM 767 C CA . ASN A 1 98 ? 11.229 -8.083 -11.100 1.00 96.62 98 ASN A CA 1
ATOM 768 C C . ASN A 1 98 ? 10.387 -7.952 -12.398 1.00 96.62 98 ASN A C 1
ATOM 770 O O . ASN A 1 98 ? 10.799 -7.323 -13.379 1.00 96.62 98 ASN A O 1
ATOM 774 N N . SER A 1 99 ? 9.166 -8.497 -12.437 1.00 95.81 99 SER A N 1
ATOM 775 C CA . SER A 1 99 ? 8.348 -8.582 -13.661 1.00 95.81 99 SER A CA 1
ATOM 776 C C . SER A 1 99 ? 7.387 -7.407 -13.866 1.00 95.81 99 SER A C 1
ATOM 778 O O . SER A 1 99 ? 7.220 -6.950 -15.003 1.00 95.81 99 SER A O 1
ATOM 780 N N . LEU A 1 100 ? 6.809 -6.839 -12.807 1.00 96.44 100 LEU A N 1
ATOM 781 C CA . LEU A 1 100 ? 5.846 -5.746 -12.935 1.00 96.44 100 LEU A CA 1
ATOM 782 C C . LEU A 1 100 ? 6.542 -4.418 -13.247 1.00 96.44 100 LEU A C 1
ATOM 784 O O . LEU A 1 100 ? 7.709 -4.201 -12.924 1.00 96.44 100 LEU A O 1
ATOM 788 N N . LYS A 1 101 ? 5.817 -3.499 -13.885 1.00 94.94 101 LYS A N 1
ATOM 789 C CA . LYS A 1 101 ? 6.257 -2.109 -14.063 1.00 94.94 101 LYS A CA 1
ATOM 790 C C . LYS A 1 101 ? 5.555 -1.237 -13.029 1.00 94.94 101 LYS A C 1
ATOM 792 O O . LYS A 1 101 ? 4.332 -1.126 -13.059 1.00 94.94 101 LYS A O 1
ATOM 797 N N . PHE A 1 102 ? 6.312 -0.653 -12.103 1.00 96.62 102 PHE A N 1
ATOM 798 C CA . PHE A 1 102 ? 5.733 0.143 -11.017 1.00 96.62 102 PHE A CA 1
ATOM 799 C C . PHE A 1 102 ? 5.431 1.566 -11.466 1.00 96.62 102 PHE A C 1
ATOM 801 O O . PHE A 1 102 ? 4.297 2.026 -11.328 1.00 96.62 102 PHE A O 1
ATOM 808 N N . ASN A 1 103 ? 6.423 2.220 -12.064 1.00 96.19 103 ASN A N 1
ATOM 809 C CA . ASN A 1 103 ? 6.281 3.563 -12.600 1.00 96.19 103 ASN A CA 1
ATOM 810 C C . ASN A 1 103 ? 5.702 3.538 -14.023 1.00 96.19 103 ASN A C 1
ATOM 812 O O . ASN A 1 103 ? 6.028 2.642 -14.813 1.00 96.19 103 ASN A O 1
ATOM 816 N N . PRO A 1 104 ? 4.858 4.518 -14.378 1.00 95.88 104 PRO A N 1
ATOM 817 C CA . PRO A 1 104 ? 4.508 4.792 -15.762 1.00 95.88 104 PRO A CA 1
ATOM 818 C C . PRO A 1 104 ? 5.745 5.129 -16.590 1.00 95.88 104 PRO A C 1
ATOM 820 O O . PRO A 1 104 ? 6.701 5.713 -16.079 1.00 95.88 104 PRO A O 1
ATOM 823 N N . HIS A 1 105 ? 5.711 4.801 -17.879 1.00 94.62 105 HIS A N 1
ATOM 824 C CA . HIS A 1 105 ? 6.808 5.118 -18.792 1.00 94.62 105 HIS A CA 1
ATOM 825 C C . HIS A 1 105 ? 6.314 5.515 -20.180 1.00 94.62 105 HIS A C 1
ATOM 827 O O . HIS A 1 105 ? 5.206 5.156 -20.595 1.00 94.62 105 HIS A O 1
ATOM 833 N N . LYS A 1 106 ? 7.150 6.246 -20.918 1.00 95.12 106 LYS A N 1
ATOM 834 C CA . LYS A 1 106 ? 6.923 6.540 -22.333 1.00 95.12 106 LYS A CA 1
ATOM 835 C C . LYS A 1 106 ? 7.393 5.367 -23.196 1.00 95.12 106 LYS A C 1
ATOM 837 O O . LYS A 1 106 ? 8.573 5.046 -23.250 1.00 95.12 106 LYS A O 1
ATOM 842 N N . ASP A 1 107 ? 6.457 4.750 -23.907 1.00 93.06 107 ASP A N 1
ATOM 843 C CA . ASP A 1 107 ? 6.745 3.848 -25.018 1.00 93.06 107 ASP A CA 1
ATOM 844 C C . ASP A 1 107 ? 6.985 4.698 -26.271 1.00 93.06 107 ASP A C 1
ATOM 846 O O . ASP A 1 107 ? 6.058 5.298 -26.827 1.00 93.06 107 ASP A O 1
ATOM 850 N N . TYR A 1 108 ? 8.248 4.789 -26.680 1.00 92.00 108 TYR A N 1
ATOM 851 C CA . TYR A 1 108 ? 8.669 5.568 -27.843 1.00 92.00 108 TYR A CA 1
ATOM 852 C C . TYR A 1 108 ? 8.330 4.892 -29.173 1.00 92.00 108 TYR A C 1
ATOM 854 O O . TYR A 1 108 ? 8.092 5.592 -30.154 1.00 92.00 108 TYR A O 1
ATOM 862 N N . THR A 1 109 ? 8.234 3.561 -29.212 1.00 93.69 109 THR A N 1
ATOM 863 C CA . THR A 1 109 ? 7.876 2.823 -30.430 1.00 93.69 109 THR A CA 1
ATOM 864 C C . THR A 1 109 ? 6.409 3.040 -30.780 1.00 93.69 109 THR A C 1
ATOM 866 O O . THR A 1 109 ? 6.085 3.361 -31.920 1.00 93.69 109 THR A O 1
ATOM 869 N N . ALA A 1 110 ? 5.518 2.925 -29.794 1.00 92.56 110 ALA A N 1
ATOM 870 C CA . ALA A 1 110 ? 4.088 3.185 -29.972 1.00 92.56 110 ALA A CA 1
ATOM 871 C C . ALA A 1 110 ? 3.697 4.657 -29.720 1.00 92.56 110 ALA A C 1
ATOM 873 O O . ALA A 1 110 ? 2.516 5.000 -29.768 1.00 92.56 110 ALA A O 1
ATOM 874 N N . ASN A 1 111 ? 4.674 5.518 -29.412 1.00 93.50 111 ASN A N 1
ATOM 875 C CA . ASN A 1 111 ? 4.514 6.929 -29.059 1.00 93.50 111 ASN A CA 1
ATOM 876 C C . ASN A 1 111 ? 3.411 7.206 -28.010 1.00 93.50 111 ASN A C 1
ATOM 878 O O . ASN A 1 111 ? 2.677 8.194 -28.089 1.00 93.50 111 ASN A O 1
ATOM 882 N N . ARG A 1 112 ? 3.315 6.392 -26.956 1.00 94.06 112 ARG A N 1
ATOM 883 C CA . ARG A 1 112 ? 2.270 6.514 -25.917 1.00 94.06 112 ARG A CA 1
ATOM 884 C C . ARG A 1 112 ? 2.832 6.384 -24.509 1.00 94.06 112 ARG A C 1
ATOM 886 O O . ARG A 1 112 ? 3.890 5.803 -24.313 1.00 94.06 112 ARG A O 1
ATOM 893 N N . LEU A 1 113 ? 2.120 6.924 -23.525 1.00 94.38 113 LEU A N 1
ATOM 894 C CA . LEU A 1 113 ? 2.406 6.635 -22.120 1.00 94.38 113 LEU A CA 1
ATOM 895 C C . LEU A 1 113 ? 1.748 5.309 -21.741 1.00 94.38 113 LEU A C 1
ATOM 897 O O . LEU A 1 113 ? 0.586 5.071 -22.069 1.00 94.38 113 LEU A O 1
ATOM 901 N N . VAL A 1 114 ? 2.499 4.454 -21.060 1.00 95.25 114 VAL A N 1
ATOM 902 C CA . VAL A 1 114 ? 2.033 3.167 -20.552 1.00 95.25 114 VAL A CA 1
ATOM 903 C C . VAL A 1 114 ? 2.028 3.230 -19.031 1.00 95.25 114 VAL A C 1
ATOM 905 O O . VAL A 1 114 ? 3.040 3.570 -18.417 1.00 95.25 114 VAL A O 1
ATOM 908 N N . SER A 1 115 ? 0.880 2.898 -18.440 1.00 94.88 115 SER A N 1
ATOM 909 C CA . SER A 1 115 ? 0.675 2.922 -16.992 1.00 94.88 115 SER A CA 1
ATOM 910 C C . SER A 1 115 ? 1.562 1.906 -16.280 1.00 94.88 115 SER A C 1
ATOM 912 O O . SER A 1 115 ? 1.757 0.788 -16.760 1.00 94.88 115 SER A O 1
ATOM 914 N N . GLY A 1 116 ? 2.055 2.293 -15.108 1.00 95.12 116 GLY A N 1
ATOM 915 C CA . GLY A 1 116 ? 2.599 1.370 -14.117 1.00 95.12 116 GLY A CA 1
ATOM 916 C C . GLY A 1 116 ? 1.557 1.045 -13.047 1.00 95.12 116 GLY A C 1
ATOM 917 O O . GLY A 1 116 ? 0.517 1.702 -12.973 1.00 95.12 116 GLY A O 1
ATOM 918 N N . ILE A 1 117 ? 1.830 0.049 -12.204 1.00 96.38 117 ILE A N 1
ATOM 919 C CA . ILE A 1 117 ? 0.901 -0.365 -11.140 1.00 96.38 117 ILE A CA 1
ATOM 920 C C . ILE A 1 117 ? 0.731 0.688 -10.037 1.00 96.38 117 ILE A C 1
ATOM 922 O O . ILE A 1 117 ? -0.271 0.669 -9.332 1.00 96.38 117 ILE A O 1
ATOM 926 N N . LEU A 1 118 ? 1.693 1.606 -9.875 1.00 96.50 118 LEU A N 1
ATOM 927 C CA . LEU A 1 118 ? 1.605 2.667 -8.869 1.00 96.50 118 LEU A CA 1
ATOM 928 C C . LEU A 1 118 ? 0.743 3.844 -9.339 1.00 96.50 118 LEU A C 1
ATOM 930 O O . LEU A 1 118 ? 0.399 4.699 -8.526 1.00 96.50 118 LEU A O 1
ATOM 934 N N . GLN A 1 119 ? 0.362 3.896 -10.622 1.00 95.75 119 GLN A N 1
ATOM 935 C CA . GLN A 1 119 ? -0.552 4.907 -11.159 1.00 95.75 119 GLN A CA 1
ATOM 936 C C . GLN A 1 119 ? -1.997 4.600 -10.745 1.00 95.75 119 GLN A C 1
ATOM 938 O O . GLN A 1 119 ? -2.853 4.243 -11.550 1.00 95.75 119 GLN A O 1
ATOM 943 N N . LEU A 1 120 ? -2.248 4.723 -9.447 1.00 95.06 120 LEU A N 1
ATOM 944 C CA . LEU A 1 120 ? -3.541 4.506 -8.823 1.00 95.06 120 LEU A CA 1
ATOM 945 C C . LEU A 1 120 ? -4.326 5.818 -8.755 1.00 95.06 120 LEU A C 1
ATOM 947 O O . LEU A 1 120 ? -3.758 6.913 -8.755 1.00 95.06 120 LEU A O 1
ATOM 951 N N . ALA A 1 121 ? -5.650 5.705 -8.669 1.00 93.94 121 ALA A N 1
ATOM 952 C CA . ALA A 1 121 ? -6.505 6.857 -8.426 1.00 93.94 121 ALA A CA 1
ATOM 953 C C . ALA A 1 121 ? -6.217 7.471 -7.046 1.00 93.94 121 ALA A C 1
ATOM 955 O O . ALA A 1 121 ? -5.811 6.778 -6.105 1.00 93.94 121 ALA A O 1
ATOM 956 N N . ASN A 1 122 ? -6.473 8.773 -6.910 1.00 90.06 122 ASN A N 1
ATOM 957 C CA . ASN A 1 122 ? -6.324 9.469 -5.635 1.00 90.06 122 ASN A CA 1
ATOM 958 C C . ASN A 1 122 ? -7.134 8.779 -4.530 1.00 90.06 122 ASN A C 1
ATOM 960 O O . ASN A 1 122 ? -8.252 8.322 -4.760 1.00 90.06 122 ASN A O 1
ATOM 964 N N . SER A 1 123 ? -6.560 8.737 -3.326 1.00 90.19 123 SER A N 1
ATOM 965 C CA . SER A 1 123 ? -7.172 8.131 -2.135 1.00 90.19 123 SER A CA 1
ATOM 966 C C . SER A 1 123 ? -7.438 6.619 -2.228 1.00 90.19 123 SER A C 1
ATOM 968 O O . SER A 1 123 ? -8.207 6.088 -1.431 1.00 90.19 123 SER A O 1
ATOM 970 N N . THR A 1 124 ? -6.786 5.904 -3.152 1.00 95.44 124 THR A N 1
ATOM 971 C CA . THR A 1 124 ? -6.786 4.430 -3.159 1.00 95.44 124 THR A CA 1
ATOM 972 C C . THR A 1 124 ? -6.012 3.898 -1.950 1.00 95.44 124 THR A C 1
ATOM 974 O O . THR A 1 124 ? -4.853 4.268 -1.751 1.00 95.44 124 THR A O 1
ATOM 977 N N . SER A 1 125 ? -6.613 2.998 -1.166 1.00 96.12 125 SER A N 1
ATOM 978 C CA . SER A 1 125 ? -5.893 2.266 -0.117 1.00 96.12 125 SER A CA 1
ATOM 979 C C . SER A 1 125 ? -4.946 1.255 -0.760 1.00 96.12 125 SER A C 1
ATOM 981 O O . SER A 1 125 ? -5.373 0.288 -1.396 1.00 96.12 125 SER A O 1
ATOM 983 N N . PHE A 1 126 ? -3.647 1.507 -0.642 1.00 96.75 126 PHE A N 1
ATOM 984 C CA . PHE A 1 126 ? -2.621 0.666 -1.238 1.00 96.75 126 PHE A CA 1
ATOM 985 C C . PHE A 1 126 ? -2.074 -0.306 -0.192 1.00 96.75 126 PHE A C 1
ATOM 987 O O . PHE A 1 126 ? -1.385 0.101 0.741 1.00 96.75 126 PHE A O 1
ATOM 994 N N . VAL A 1 127 ? -2.414 -1.585 -0.346 1.00 97.00 127 VAL A N 1
ATOM 995 C CA . VAL A 1 127 ? -2.050 -2.660 0.580 1.00 97.00 127 VAL A CA 1
ATOM 996 C C . VAL A 1 127 ? -0.864 -3.423 0.010 1.00 97.00 127 VAL A C 1
ATOM 998 O O . VAL A 1 127 ? -0.913 -3.912 -1.118 1.00 97.00 127 VAL A O 1
ATOM 1001 N N . ILE A 1 128 ? 0.202 -3.533 0.792 1.00 96.38 128 ILE A N 1
ATOM 1002 C CA . ILE A 1 128 ? 1.441 -4.194 0.392 1.00 96.38 128 ILE A CA 1
ATOM 1003 C C . ILE A 1 128 ? 1.569 -5.466 1.230 1.00 96.38 128 ILE A C 1
ATOM 1005 O O . ILE A 1 128 ? 1.639 -5.401 2.453 1.00 96.38 128 ILE A O 1
ATOM 1009 N N . ASP A 1 129 ? 1.553 -6.622 0.574 1.00 95.19 129 ASP A N 1
ATOM 1010 C CA . ASP A 1 129 ? 1.706 -7.918 1.228 1.00 95.19 129 ASP A CA 1
ATOM 1011 C C . ASP A 1 129 ? 3.178 -8.346 1.196 1.00 95.19 129 ASP A C 1
ATOM 1013 O O . ASP A 1 129 ? 3.659 -8.941 0.226 1.00 95.19 129 ASP A O 1
ATOM 1017 N N . GLU A 1 130 ? 3.888 -8.003 2.272 1.00 93.19 130 GLU A N 1
ATOM 1018 C CA . GLU A 1 130 ? 5.282 -8.382 2.528 1.00 93.19 130 GLU A CA 1
ATOM 1019 C C . GLU A 1 130 ? 5.424 -9.822 3.053 1.00 93.19 130 GLU A C 1
ATOM 1021 O O . GLU A 1 130 ? 6.538 -10.328 3.149 1.00 93.19 130 GLU A O 1
ATOM 1026 N N . THR A 1 131 ? 4.332 -10.532 3.374 1.00 93.12 131 THR A N 1
ATOM 1027 C CA . THR A 1 131 ? 4.424 -11.903 3.924 1.00 93.12 131 THR A CA 1
ATOM 1028 C C . THR A 1 131 ? 4.896 -12.930 2.895 1.00 93.12 131 THR A C 1
ATOM 1030 O O . THR A 1 131 ? 5.420 -13.980 3.267 1.00 93.12 131 THR A O 1
ATOM 1033 N N . LEU A 1 132 ? 4.741 -12.597 1.611 1.00 91.25 132 LEU A N 1
ATOM 1034 C CA . LEU A 1 132 ? 5.207 -13.363 0.454 1.00 91.25 132 LEU A CA 1
ATOM 1035 C C . LEU A 1 132 ? 6.615 -12.953 -0.005 1.00 91.25 132 LEU A C 1
ATOM 1037 O O . LEU A 1 132 ? 7.097 -13.441 -1.030 1.00 91.25 132 LEU A O 1
ATOM 1041 N N . LEU A 1 133 ? 7.261 -12.030 0.714 1.00 90.38 133 LEU A N 1
ATOM 1042 C CA . LEU A 1 133 ? 8.635 -11.646 0.442 1.00 90.38 133 LEU A CA 1
ATOM 1043 C C . LEU A 1 133 ? 9.567 -12.754 0.936 1.00 90.38 133 LEU A C 1
ATOM 1045 O O . LEU A 1 133 ? 9.653 -13.050 2.129 1.00 90.38 133 LEU A O 1
ATOM 1049 N N . GLU A 1 134 ? 10.287 -13.357 0.000 1.00 90.06 134 GLU A N 1
ATOM 1050 C CA . GLU A 1 134 ? 11.232 -14.438 0.263 1.00 90.06 134 GLU A CA 1
ATOM 1051 C C . GLU A 1 134 ? 12.664 -14.003 -0.050 1.00 90.06 134 GLU A C 1
ATOM 1053 O O . GLU A 1 134 ? 12.909 -13.006 -0.734 1.00 90.06 134 GLU A O 1
ATOM 1058 N N . GLN A 1 135 ? 13.636 -14.766 0.451 1.00 91.38 135 GLN A N 1
ATOM 1059 C CA . GLN A 1 135 ? 15.029 -14.550 0.088 1.00 91.38 135 GLN A CA 1
ATOM 1060 C C . GLN A 1 135 ? 15.220 -14.821 -1.410 1.00 91.38 135 GLN A C 1
ATOM 1062 O O . GLN A 1 135 ? 14.893 -15.893 -1.911 1.00 91.38 135 GLN A O 1
ATOM 1067 N N . GLY A 1 136 ? 15.799 -13.859 -2.121 1.00 92.06 136 GLY A N 1
ATOM 1068 C CA . GLY A 1 136 ? 16.052 -13.961 -3.551 1.00 92.06 136 GLY A CA 1
ATOM 1069 C C . GLY A 1 136 ? 16.817 -12.754 -4.076 1.00 92.06 136 GLY A C 1
ATOM 1070 O O . GLY A 1 136 ? 17.261 -11.900 -3.309 1.00 92.06 136 GLY A O 1
ATOM 1071 N N . GLN A 1 137 ? 16.992 -12.700 -5.393 1.00 93.81 137 GLN A N 1
ATOM 1072 C CA . GLN A 1 137 ? 17.708 -11.620 -6.068 1.00 93.81 137 GLN A CA 1
ATOM 1073 C C . GLN A 1 137 ? 16.712 -10.700 -6.773 1.00 93.81 137 GLN A C 1
ATOM 1075 O O . GLN A 1 137 ? 15.931 -11.137 -7.622 1.00 93.81 137 GLN A O 1
ATOM 1080 N N . LEU A 1 138 ? 16.764 -9.416 -6.428 1.00 95.44 138 LEU A N 1
ATOM 1081 C CA . LEU A 1 138 ? 16.148 -8.374 -7.235 1.00 95.44 138 LEU A CA 1
ATOM 1082 C C . LEU A 1 138 ? 17.106 -8.008 -8.362 1.00 95.44 138 LEU A C 1
ATOM 1084 O O . LEU A 1 138 ? 18.278 -7.723 -8.114 1.00 95.44 138 LEU A O 1
ATOM 1088 N N . ASP A 1 139 ? 16.602 -8.004 -9.589 1.00 95.94 139 ASP A N 1
ATOM 1089 C CA . ASP A 1 139 ? 17.358 -7.463 -10.711 1.00 95.94 139 ASP A CA 1
ATOM 1090 C C . ASP A 1 139 ? 17.357 -5.921 -10.666 1.00 95.94 139 ASP A C 1
ATOM 1092 O O . ASP A 1 139 ? 16.785 -5.288 -9.771 1.00 95.94 139 ASP A O 1
ATOM 1096 N N . THR A 1 140 ? 17.999 -5.277 -11.642 1.00 95.44 140 THR A N 1
ATOM 1097 C CA . THR A 1 140 ? 18.045 -3.809 -11.727 1.00 95.44 140 THR A CA 1
ATOM 1098 C C . THR A 1 140 ? 16.650 -3.173 -11.721 1.00 95.44 140 THR A C 1
ATOM 1100 O O . THR A 1 140 ? 16.455 -2.111 -11.126 1.00 95.44 140 THR A O 1
ATOM 1103 N N . LYS A 1 141 ? 15.666 -3.826 -12.346 1.00 94.69 141 LYS A N 1
ATOM 1104 C CA . LYS A 1 141 ? 14.283 -3.359 -12.391 1.00 94.69 141 LYS A CA 1
ATOM 1105 C C . LYS A 1 141 ? 13.579 -3.592 -11.056 1.00 94.69 141 LYS A C 1
ATOM 1107 O O . LYS A 1 141 ? 12.884 -2.689 -10.597 1.00 94.69 141 LYS A O 1
ATOM 1112 N N . GLY A 1 142 ? 13.812 -4.720 -10.393 1.00 95.69 142 GLY A N 1
ATOM 1113 C CA . GLY A 1 142 ? 13.348 -4.982 -9.033 1.00 95.69 142 GLY A CA 1
ATOM 1114 C C . GLY A 1 142 ? 13.834 -3.937 -8.036 1.00 95.69 142 GLY A C 1
ATOM 1115 O O . GLY A 1 142 ? 13.036 -3.374 -7.286 1.00 95.69 142 GLY A O 1
ATOM 1116 N N . VAL A 1 143 ? 15.122 -3.588 -8.085 1.00 95.81 143 VAL A N 1
ATOM 1117 C CA . VAL A 1 143 ? 15.696 -2.515 -7.257 1.00 95.81 143 VAL A CA 1
ATOM 1118 C C . VAL A 1 143 ? 15.036 -1.166 -7.569 1.00 95.81 143 VAL A C 1
ATOM 1120 O O . VAL A 1 143 ? 14.694 -0.418 -6.649 1.00 95.81 143 VAL A O 1
ATOM 1123 N N . HIS A 1 144 ? 14.802 -0.858 -8.848 1.00 95.31 144 HIS A N 1
ATOM 1124 C CA . HIS A 1 144 ? 14.097 0.362 -9.243 1.00 95.31 144 HIS A CA 1
ATOM 1125 C C . HIS A 1 144 ? 12.647 0.385 -8.730 1.00 95.31 144 HIS A C 1
ATOM 1127 O O . HIS A 1 144 ? 12.202 1.402 -8.200 1.00 95.31 144 HIS A O 1
ATOM 1133 N N . ASN A 1 145 ? 11.930 -0.736 -8.815 1.00 96.06 145 ASN A N 1
ATOM 1134 C CA . ASN A 1 145 ? 10.563 -0.879 -8.320 1.00 96.06 145 ASN A CA 1
ATOM 1135 C C . ASN A 1 145 ? 10.485 -0.689 -6.793 1.00 96.06 145 ASN A C 1
ATOM 1137 O O . ASN A 1 145 ? 9.620 0.046 -6.316 1.00 96.06 145 ASN A O 1
ATOM 1141 N N . VAL A 1 146 ? 11.417 -1.261 -6.018 1.00 95.06 146 VAL A N 1
ATOM 1142 C CA . VAL A 1 146 ? 11.506 -1.022 -4.562 1.00 95.06 146 VAL A CA 1
ATOM 1143 C C . VAL A 1 146 ? 11.786 0.451 -4.260 1.00 95.06 146 VAL A C 1
ATOM 1145 O O . VAL A 1 146 ? 11.157 1.037 -3.377 1.00 95.06 146 VAL A O 1
ATOM 1148 N N . LYS A 1 147 ? 12.690 1.088 -5.013 1.00 96.19 147 LYS A N 1
ATOM 1149 C CA . LYS A 1 147 ? 12.977 2.520 -4.855 1.00 96.19 147 LYS A CA 1
ATOM 1150 C C . LYS A 1 147 ? 11.744 3.380 -5.151 1.00 96.19 147 LYS A C 1
ATOM 1152 O O . LYS A 1 147 ? 11.455 4.303 -4.390 1.00 96.19 147 LYS A O 1
ATOM 1157 N N . ALA A 1 148 ? 11.004 3.063 -6.213 1.00 96.50 148 ALA A N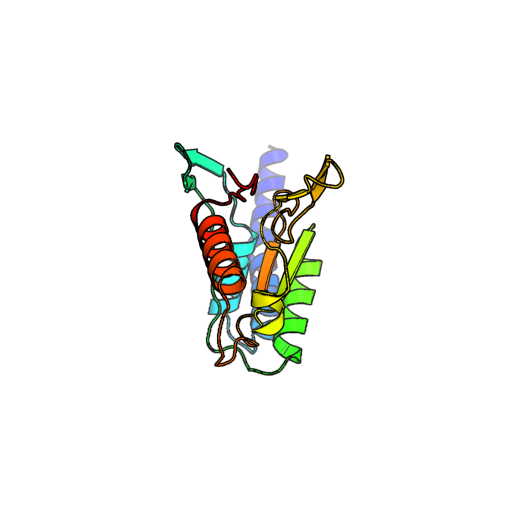 1
ATOM 1158 C CA . ALA A 1 148 ? 9.754 3.731 -6.564 1.00 96.50 148 ALA A CA 1
ATOM 1159 C C . ALA A 1 148 ? 8.698 3.581 -5.458 1.00 96.50 148 ALA A C 1
ATOM 1161 O O . ALA A 1 148 ? 8.053 4.559 -5.082 1.00 96.50 148 ALA A O 1
ATOM 1162 N N . LEU A 1 149 ? 8.582 2.385 -4.872 1.00 96.12 149 LEU A N 1
ATOM 1163 C CA . LEU A 1 149 ? 7.702 2.126 -3.734 1.00 96.12 149 LEU A CA 1
ATOM 1164 C C . LEU A 1 149 ? 8.081 2.982 -2.514 1.00 96.12 149 LEU A C 1
ATOM 1166 O O . LEU A 1 149 ? 7.222 3.640 -1.930 1.00 96.12 149 LEU A O 1
ATOM 1170 N N . GLY A 1 150 ? 9.370 3.047 -2.168 1.00 95.44 150 GLY A N 1
ATOM 1171 C CA . GLY A 1 150 ? 9.867 3.898 -1.082 1.00 95.44 150 GLY A CA 1
ATOM 1172 C C . GLY A 1 150 ? 9.617 5.392 -1.328 1.00 95.44 150 GLY A C 1
ATOM 1173 O O . GLY A 1 150 ? 9.229 6.126 -0.412 1.00 95.44 150 GLY A O 1
ATOM 1174 N N . HIS A 1 151 ? 9.770 5.844 -2.575 1.00 95.00 151 HIS A N 1
ATOM 1175 C CA . HIS A 1 151 ? 9.448 7.211 -2.978 1.00 95.00 151 HIS A CA 1
ATOM 1176 C C . HIS A 1 151 ? 7.948 7.507 -2.828 1.00 95.00 151 HIS A C 1
ATOM 1178 O O . HIS A 1 151 ? 7.584 8.520 -2.227 1.00 95.00 151 HIS A O 1
ATOM 1184 N N . LEU A 1 152 ? 7.074 6.596 -3.269 1.00 94.81 152 LEU A N 1
ATOM 1185 C CA . LEU A 1 152 ? 5.627 6.709 -3.086 1.00 94.81 152 LEU A CA 1
ATOM 1186 C C . LEU A 1 152 ? 5.250 6.761 -1.600 1.00 94.81 152 LEU A C 1
ATOM 1188 O O . LEU A 1 152 ? 4.498 7.647 -1.193 1.00 94.81 152 LEU A O 1
ATOM 1192 N N . ILE A 1 153 ? 5.792 5.862 -0.775 1.00 93.31 153 ILE A N 1
ATOM 1193 C CA . ILE A 1 153 ? 5.520 5.833 0.669 1.00 93.31 153 ILE A CA 1
ATOM 1194 C C . ILE A 1 153 ? 5.931 7.155 1.320 1.00 93.31 153 ILE A C 1
ATOM 1196 O O . ILE A 1 153 ? 5.200 7.677 2.163 1.00 93.31 153 ILE A O 1
ATOM 1200 N N . THR A 1 154 ? 7.064 7.734 0.915 1.00 91.75 154 THR A N 1
ATOM 1201 C CA . THR A 1 154 ? 7.615 8.95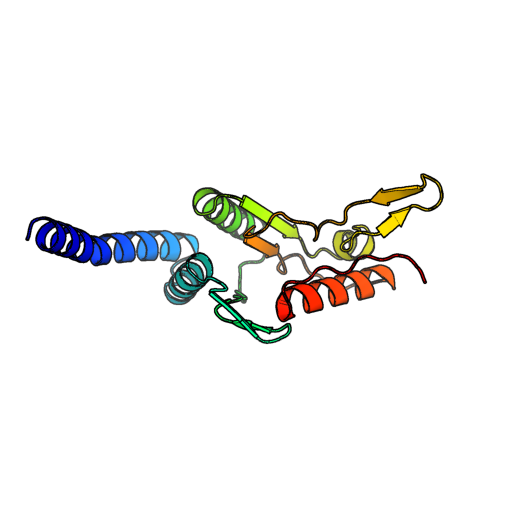7 1.520 1.00 91.75 154 THR A CA 1
ATOM 1202 C C . THR A 1 154 ? 6.912 10.222 1.030 1.00 91.75 154 THR A C 1
ATOM 1204 O O . THR A 1 154 ? 6.513 11.058 1.844 1.00 91.75 154 THR A O 1
ATOM 1207 N N . TRP A 1 155 ? 6.681 10.352 -0.272 1.00 92.69 155 TRP A N 1
ATOM 1208 C CA . TRP A 1 155 ? 6.254 11.609 -0.895 1.00 92.69 155 TRP A CA 1
ATOM 1209 C C . TRP A 1 155 ? 4.819 11.585 -1.426 1.00 92.69 155 TRP A C 1
ATOM 1211 O O . TRP A 1 155 ? 4.257 12.637 -1.732 1.00 92.69 155 TRP A O 1
ATOM 1221 N N . GLN A 1 156 ? 4.200 10.402 -1.509 1.00 91.56 156 GLN A N 1
ATOM 1222 C CA . GLN A 1 156 ? 2.942 10.170 -2.227 1.00 91.56 156 GLN A CA 1
ATOM 1223 C C . GLN A 1 156 ? 2.982 10.734 -3.653 1.00 91.56 156 GLN A C 1
ATOM 1225 O O . GLN A 1 156 ? 2.069 11.434 -4.090 1.00 91.56 156 GLN A O 1
ATOM 1230 N N . LYS A 1 157 ? 4.086 10.463 -4.353 1.00 91.38 157 LYS A N 1
ATOM 1231 C CA . LYS A 1 157 ? 4.298 10.816 -5.755 1.00 91.38 157 LYS A CA 1
ATOM 1232 C C . LYS A 1 157 ? 4.784 9.597 -6.520 1.00 91.38 157 LYS A C 1
ATOM 1234 O O . LYS A 1 157 ? 5.535 8.785 -5.983 1.00 91.38 157 LYS A O 1
ATOM 1239 N N . VAL A 1 158 ? 4.361 9.518 -7.773 1.00 93.88 158 VAL A N 1
ATOM 1240 C CA . VAL A 1 158 ? 4.785 8.496 -8.726 1.00 93.88 158 VAL A CA 1
ATOM 1241 C C . VAL A 1 158 ? 5.511 9.211 -9.848 1.00 93.88 158 VAL A C 1
ATOM 1243 O O . VAL A 1 158 ? 4.942 10.107 -10.475 1.00 93.88 158 VAL A O 1
ATOM 1246 N N . ASP A 1 159 ? 6.762 8.832 -10.067 1.00 92.38 159 ASP A N 1
ATOM 1247 C CA . ASP A 1 159 ? 7.575 9.403 -11.132 1.00 92.38 159 ASP A CA 1
ATOM 1248 C C . ASP A 1 159 ? 7.231 8.744 -12.466 1.00 92.38 159 ASP A C 1
ATOM 1250 O O . ASP A 1 159 ? 6.818 7.585 -12.522 1.00 92.38 159 ASP A O 1
ATOM 1254 N N . TYR A 1 160 ? 7.399 9.503 -13.544 1.00 93.31 160 TYR A N 1
ATOM 1255 C CA . TYR A 1 160 ? 7.196 9.021 -14.904 1.00 93.31 160 TYR A CA 1
ATOM 1256 C C . TYR A 1 160 ? 8.556 8.869 -15.566 1.00 93.31 160 TYR A C 1
ATOM 1258 O O . TYR A 1 160 ? 9.333 9.823 -15.629 1.00 93.31 160 TYR A O 1
ATOM 1266 N N . ASP A 1 161 ? 8.828 7.672 -16.069 1.00 91.00 161 ASP A N 1
ATOM 1267 C CA . ASP A 1 161 ? 10.065 7.379 -16.775 1.00 91.00 161 ASP A CA 1
ATOM 1268 C C . AS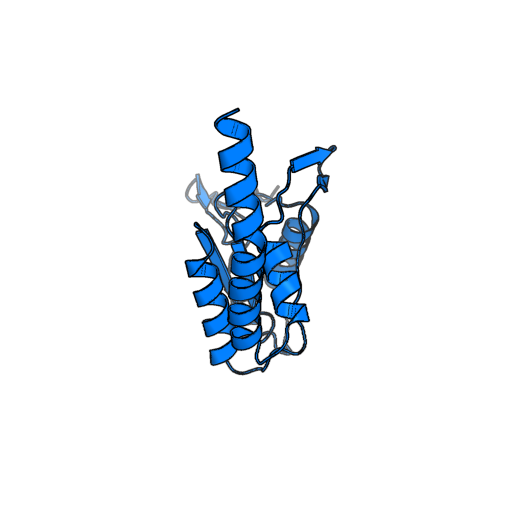P A 1 161 ? 9.940 7.777 -18.251 1.00 91.00 161 ASP A C 1
ATOM 1270 O O . ASP A 1 161 ? 9.196 7.181 -19.036 1.00 91.00 161 ASP A O 1
ATOM 1274 N N . PHE A 1 162 ? 10.676 8.818 -18.623 1.00 89.38 162 PHE A N 1
ATOM 1275 C CA . PHE A 1 162 ? 10.822 9.260 -20.006 1.00 89.38 162 PHE A CA 1
ATOM 1276 C C . PHE A 1 162 ? 12.178 8.866 -20.611 1.00 89.38 162 PHE A C 1
ATOM 1278 O O . PHE A 1 162 ? 12.431 9.211 -21.759 1.00 89.38 162 PHE A O 1
ATOM 1285 N N . SER A 1 163 ? 13.032 8.136 -19.889 1.00 78.12 163 SER A N 1
ATOM 1286 C CA . SER A 1 163 ? 14.311 7.607 -20.387 1.00 78.12 163 SER A CA 1
ATOM 1287 C C . SER A 1 163 ? 15.281 8.667 -20.946 1.00 78.12 163 SER A C 1
ATOM 1289 O O . SER A 1 163 ? 15.954 8.409 -21.944 1.00 78.12 163 SER A O 1
ATOM 1291 N N . TYR A 1 164 ? 15.328 9.851 -20.319 1.00 57.47 164 TYR A N 1
ATOM 1292 C CA . TYR A 1 164 ? 16.313 10.906 -20.613 1.00 57.47 164 TYR A CA 1
ATOM 1293 C C . TYR A 1 164 ? 17.671 10.636 -19.962 1.00 57.47 164 TYR A C 1
ATOM 1295 O O . TYR A 1 164 ? 17.683 10.104 -18.828 1.00 57.47 164 TYR A O 1
#

Organism: NCBI:txid129469

pLDDT: mean 91.84, std 8.53, range [49.69, 98.19]

Secondary structure (DSSP, 8-state):
-HHHHHHHHHHHHHHHHHHHHHHHHHHHTTT-HHHHHHHHHHHH----EEETTEEES-------S--S-HHHHHHHHHHHHHHSS-EEEEE--HHHHHHS--S-EEETTTTEEE--TT-PPTT-EEEEEGGG--S----HHHHHHHHHHHHHHHHS----B---